Protein AF-A0A914SZ78-F1 (afdb_monomer_lite)

Foldseek 3Di:
DDDDDDPVRVVVVVVVVVCVVVVVCVVVVVVVVVVVCCVPVPDDDPVCVVVVVVVVVVVVVCVVVVVVVVDDPVVVVVVVVVVVVVVVVVVVVVCVVQVHDDDHPDPPPDDDPVNVVVVVVVVVVVVVVVVD

pLDDT: mean 88.64, std 7.89, range [43.19, 96.56]

Secondary structure (DSSP, 8-state):
------HHHHHHHHHHHHHHHHHHHHHHHHHHHHHHHHHHSSPPPGGGHHHHHHHHHHHHHHHHTTGGGG--HHHHHHHHHHHHHHHHHHHHHHHHHHT-SSS----TT---HHHHHHHHHHHHHHHHHHT-

Sequence (132 aa):
MATKLGFFEKIANLTGVLYRHQAKQFPRRLDILTKVAKRELAPPKTTDWPIIKKEFQAVVKAIESRQFNNLTVREAAVYVAVGMEIIFWFFVGEMIGRWHIPGYLVPATYVSKETKKQLEISKYKNKKKISK

Radius of gyration: 30.14 Å; chains: 1; bounding box: 53×66×95 Å

Structure (mmCIF, N/CA/C/O backbone):
data_AF-A0A914SZ78-F1
#
_entry.id   AF-A0A914SZ78-F1
#
loop_
_atom_site.group_PDB
_atom_site.id
_atom_site.type_symbol
_atom_site.label_atom_id
_atom_site.label_alt_id
_atom_site.label_comp_id
_atom_site.label_asym_id
_atom_site.label_entity_id
_atom_site.label_seq_id
_atom_site.pdbx_PDB_ins_code
_atom_site.Cartn_x
_atom_site.Cartn_y
_atom_site.Cartn_z
_atom_site.occupancy
_atom_site.B_iso_or_equiv
_atom_site.auth_seq_id
_atom_site.auth_comp_id
_atom_site.auth_asym_id
_atom_site.auth_atom_id
_atom_site.pdbx_PDB_model_num
ATOM 1 N N . MET A 1 1 ? 25.747 -22.458 -47.615 1.00 43.19 1 MET A N 1
ATOM 2 C CA . MET A 1 1 ? 24.539 -23.232 -47.253 1.00 43.19 1 MET A CA 1
ATOM 3 C C . MET A 1 1 ? 24.333 -23.099 -45.751 1.00 43.19 1 MET A C 1
ATOM 5 O O . MET A 1 1 ? 25.250 -23.432 -45.016 1.00 43.19 1 MET A O 1
ATOM 9 N N . ALA A 1 2 ? 23.210 -22.539 -45.294 1.00 64.06 2 ALA A N 1
ATOM 10 C CA . ALA A 1 2 ? 22.928 -22.430 -43.860 1.00 64.06 2 ALA A CA 1
ATOM 11 C C . ALA A 1 2 ? 22.586 -23.821 -43.305 1.00 64.06 2 ALA A C 1
ATOM 13 O O . ALA A 1 2 ? 21.703 -24.495 -43.836 1.00 64.06 2 ALA A O 1
ATOM 14 N N . THR A 1 3 ? 23.307 -24.271 -42.279 1.00 74.94 3 THR A N 1
ATOM 15 C CA . THR A 1 3 ? 23.037 -25.549 -41.614 1.00 74.94 3 THR A CA 1
ATOM 16 C C . THR A 1 3 ? 21.660 -25.510 -40.948 1.00 74.94 3 THR A C 1
ATOM 18 O O . THR A 1 3 ? 21.224 -24.486 -40.416 1.00 74.94 3 THR A O 1
ATOM 21 N N . LYS A 1 4 ? 20.924 -26.625 -41.011 1.00 80.38 4 LYS A N 1
ATOM 22 C CA . LYS A 1 4 ? 19.585 -26.730 -40.425 1.00 80.38 4 LYS A CA 1
ATOM 23 C C . LYS A 1 4 ? 19.724 -26.735 -38.898 1.00 80.38 4 LYS A C 1
ATOM 25 O O . LYS A 1 4 ? 20.077 -27.758 -38.327 1.00 80.38 4 LYS A O 1
ATOM 30 N N . LEU A 1 5 ? 19.453 -25.593 -38.264 1.00 81.06 5 LEU A N 1
ATOM 31 C CA . LEU A 1 5 ? 19.516 -25.441 -36.806 1.00 81.06 5 LEU A CA 1
ATOM 32 C C . LEU A 1 5 ? 18.666 -26.507 -36.102 1.00 81.06 5 LEU A C 1
ATOM 34 O O . LEU A 1 5 ? 17.498 -26.727 -36.468 1.00 81.06 5 LEU A O 1
ATOM 38 N N . GLY A 1 6 ? 19.249 -27.130 -35.079 1.00 90.69 6 GLY A N 1
ATOM 39 C CA . GLY A 1 6 ? 18.572 -28.096 -34.219 1.00 90.69 6 GLY A CA 1
ATOM 40 C C . GLY A 1 6 ? 17.421 -27.458 -33.432 1.00 90.69 6 GLY A C 1
ATOM 41 O O . GLY A 1 6 ? 17.311 -26.238 -33.312 1.00 90.69 6 GLY A O 1
ATOM 42 N N . PHE A 1 7 ? 16.534 -28.281 -32.870 1.00 89.06 7 PHE A N 1
ATOM 43 C CA . PHE A 1 7 ? 15.384 -27.794 -32.095 1.00 89.06 7 PHE A CA 1
ATOM 44 C C . PHE A 1 7 ? 15.803 -26.945 -30.879 1.00 89.06 7 PHE A C 1
ATOM 46 O O . PHE A 1 7 ? 15.274 -25.853 -30.675 1.00 89.06 7 PHE A O 1
ATOM 53 N N . PHE A 1 8 ? 16.806 -27.395 -30.121 1.00 91.50 8 PHE A N 1
ATOM 54 C CA . PHE A 1 8 ? 17.318 -26.667 -28.955 1.00 91.50 8 PHE A CA 1
ATOM 55 C C . PHE A 1 8 ? 18.011 -25.349 -29.321 1.00 91.50 8 PHE A C 1
ATOM 57 O O . PHE A 1 8 ? 17.848 -24.358 -28.614 1.00 91.50 8 PHE A O 1
ATOM 64 N N . GLU A 1 9 ? 18.709 -25.290 -30.457 1.00 87.94 9 GLU A N 1
ATOM 65 C CA . GLU A 1 9 ? 19.334 -24.055 -30.948 1.00 87.94 9 GLU A CA 1
ATOM 66 C C . GLU A 1 9 ? 18.285 -23.012 -31.348 1.00 87.94 9 GLU A C 1
ATOM 68 O O . GLU A 1 9 ? 18.456 -21.818 -31.100 1.00 87.94 9 GLU A O 1
ATOM 73 N N . LYS A 1 10 ? 17.152 -23.453 -31.911 1.00 89.56 10 LYS A N 1
ATOM 74 C CA . LYS A 1 10 ? 16.012 -22.568 -32.189 1.00 89.56 10 LYS A CA 1
ATOM 75 C C . LYS A 1 10 ? 15.407 -22.006 -30.907 1.00 89.56 10 LYS A C 1
ATOM 77 O O . LYS A 1 10 ? 15.118 -20.813 -30.866 1.00 89.56 10 LYS A O 1
ATOM 82 N N . ILE A 1 11 ? 15.252 -22.833 -29.869 1.00 92.50 11 ILE A N 1
ATOM 83 C CA . ILE A 1 11 ? 14.773 -22.372 -28.557 1.00 92.50 11 ILE A CA 1
ATOM 84 C C . ILE A 1 11 ? 15.754 -21.363 -27.962 1.00 92.50 11 ILE A C 1
ATOM 86 O O . ILE A 1 11 ? 15.323 -20.284 -27.577 1.00 92.50 11 ILE A O 1
ATOM 90 N N . ALA A 1 12 ? 17.055 -21.660 -27.937 1.00 91.62 12 ALA A N 1
ATOM 91 C CA . ALA A 1 12 ? 18.069 -20.759 -27.388 1.00 91.62 12 ALA A CA 1
ATOM 92 C C . ALA A 1 12 ? 18.129 -19.412 -28.133 1.00 91.62 12 ALA A C 1
ATOM 94 O O . ALA A 1 12 ? 18.243 -18.350 -27.520 1.00 91.62 12 ALA A O 1
ATOM 95 N N . ASN A 1 13 ? 17.989 -19.434 -29.461 1.00 91.19 13 ASN A N 1
ATOM 96 C CA . ASN A 1 13 ? 17.918 -18.210 -30.253 1.00 91.19 13 ASN A CA 1
ATOM 97 C C . ASN A 1 13 ? 16.631 -17.422 -29.973 1.00 91.19 13 ASN A C 1
ATOM 99 O O . ASN A 1 13 ? 16.686 -16.201 -29.823 1.00 91.19 13 ASN A O 1
ATOM 103 N N . LEU A 1 14 ? 15.486 -18.101 -29.841 1.00 90.75 14 LEU A N 1
ATOM 104 C CA . LEU A 1 14 ? 14.211 -17.465 -29.507 1.00 90.75 14 LEU A CA 1
ATOM 105 C C . LEU A 1 14 ? 14.236 -16.849 -28.102 1.00 90.75 14 LEU A C 1
ATOM 107 O O . LEU A 1 14 ? 13.862 -15.687 -27.943 1.00 90.75 14 LEU A O 1
ATOM 111 N N . THR A 1 15 ? 14.715 -17.580 -27.092 1.00 91.75 15 THR A N 1
ATOM 112 C CA . THR A 1 15 ? 14.847 -17.065 -25.721 1.00 91.75 15 THR A CA 1
ATOM 113 C C . THR A 1 15 ? 15.834 -15.904 -25.664 1.00 91.75 15 THR A C 1
ATOM 115 O O . THR A 1 15 ? 15.551 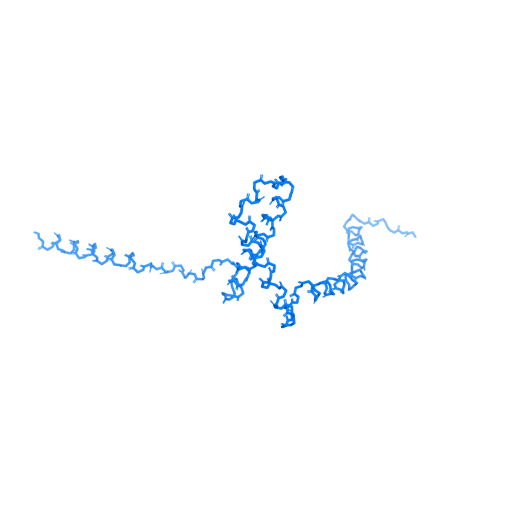-14.906 -25.005 1.00 91.75 15 THR A O 1
ATOM 118 N N . GLY A 1 16 ? 16.933 -15.960 -26.422 1.00 92.12 16 GLY A N 1
ATOM 119 C CA . GLY A 1 16 ? 17.880 -14.852 -26.558 1.00 92.12 16 GLY A CA 1
ATOM 120 C C . GLY A 1 16 ? 17.258 -13.595 -27.179 1.00 92.12 16 GLY A C 1
ATOM 121 O O . GLY A 1 16 ? 17.500 -12.484 -26.703 1.00 92.12 16 GLY A O 1
ATOM 122 N N . VAL A 1 17 ? 16.422 -13.741 -28.212 1.00 91.44 17 VAL A N 1
ATOM 123 C CA . VAL A 1 17 ? 15.686 -12.618 -28.825 1.00 91.44 17 VAL A CA 1
ATOM 124 C C . VAL A 1 17 ? 14.654 -12.040 -27.855 1.00 91.44 17 VAL A C 1
ATOM 126 O O . VAL A 1 17 ? 14.599 -10.820 -27.678 1.00 91.44 17 VAL A O 1
ATOM 129 N N . LEU A 1 18 ? 13.883 -12.896 -27.180 1.00 91.50 18 LEU A N 1
ATOM 130 C CA . LEU A 1 18 ? 12.899 -12.480 -26.178 1.00 91.50 18 LEU A CA 1
ATOM 131 C C . LEU A 1 18 ? 13.560 -11.755 -25.004 1.00 91.50 18 LEU A C 1
ATOM 133 O O . LEU A 1 18 ? 13.083 -10.693 -24.605 1.00 91.50 18 LEU A O 1
ATOM 137 N N . TYR A 1 19 ? 14.685 -12.271 -24.506 1.00 93.38 19 TYR A N 1
ATOM 138 C CA . TYR A 1 19 ? 15.452 -11.645 -23.433 1.00 93.38 19 TYR A CA 1
ATOM 139 C C . TYR A 1 19 ? 15.937 -10.253 -23.833 1.00 93.38 19 TYR A C 1
ATOM 141 O O . TYR A 1 19 ? 15.701 -9.299 -23.101 1.00 93.38 19 TYR A O 1
ATOM 149 N N . ARG A 1 20 ? 16.542 -10.091 -25.018 1.00 92.25 20 ARG A N 1
ATOM 150 C CA . ARG A 1 20 ? 17.000 -8.773 -25.503 1.00 92.25 20 ARG A CA 1
ATOM 151 C C . ARG A 1 20 ? 15.839 -7.791 -25.675 1.00 92.25 20 ARG A C 1
ATOM 153 O O . ARG A 1 20 ? 15.963 -6.621 -25.312 1.00 92.25 20 ARG A O 1
ATOM 160 N N . HIS A 1 21 ? 14.703 -8.262 -26.195 1.00 91.06 21 HIS A N 1
ATOM 161 C CA . HIS A 1 21 ? 13.501 -7.442 -26.336 1.00 91.06 21 HIS A CA 1
ATOM 162 C C . HIS A 1 21 ? 12.961 -6.994 -24.972 1.00 91.06 21 HIS A C 1
ATOM 164 O O . HIS A 1 21 ? 12.681 -5.811 -24.769 1.00 91.06 21 HIS A O 1
ATOM 170 N N . GLN A 1 22 ? 12.853 -7.918 -24.017 1.00 90.44 22 GLN A N 1
ATOM 171 C CA . GLN A 1 22 ? 12.406 -7.602 -22.665 1.00 90.44 22 GLN A CA 1
ATOM 172 C C . GLN A 1 22 ? 13.404 -6.693 -21.938 1.00 90.44 22 GLN A C 1
ATOM 174 O O . GLN A 1 22 ? 12.982 -5.679 -21.390 1.00 90.44 22 GLN A O 1
ATOM 179 N N . ALA A 1 23 ? 14.709 -6.972 -22.010 1.00 91.38 23 ALA A N 1
ATOM 180 C CA . ALA A 1 23 ? 15.780 -6.157 -21.431 1.00 91.38 23 ALA A CA 1
ATOM 181 C C . ALA A 1 23 ? 15.715 -4.696 -21.897 1.00 91.38 23 ALA A C 1
ATOM 183 O O . ALA A 1 23 ? 15.897 -3.786 -21.094 1.00 91.38 23 ALA A O 1
ATOM 184 N N . LYS A 1 24 ? 15.359 -4.454 -23.166 1.00 91.56 24 LYS A N 1
ATOM 185 C CA . LYS A 1 24 ? 15.149 -3.097 -23.696 1.00 91.56 24 LYS A CA 1
ATOM 186 C C . LYS A 1 24 ? 13.891 -2.414 -23.138 1.00 91.56 24 LYS A C 1
ATOM 188 O O . LYS A 1 24 ? 13.870 -1.196 -22.992 1.00 91.56 24 LYS A O 1
ATOM 193 N N . GLN A 1 25 ? 12.835 -3.170 -22.835 1.00 91.12 25 GLN A N 1
ATOM 194 C CA . GLN A 1 25 ? 11.555 -2.634 -22.342 1.00 91.12 25 GLN A CA 1
ATOM 195 C C . GLN A 1 25 ? 11.503 -2.468 -20.815 1.00 91.12 25 GLN A C 1
ATOM 197 O O . GLN A 1 25 ? 10.795 -1.585 -20.324 1.00 91.12 25 GLN A O 1
ATOM 202 N N . PHE A 1 26 ? 12.237 -3.290 -20.062 1.00 90.00 26 PHE A N 1
ATOM 203 C CA . PHE A 1 26 ? 12.296 -3.245 -18.601 1.00 90.00 26 PHE A CA 1
ATOM 204 C C . PHE A 1 26 ? 12.635 -1.866 -18.013 1.00 90.00 26 PHE A C 1
ATOM 206 O O . PHE A 1 26 ? 11.871 -1.435 -17.148 1.00 90.00 26 PHE A O 1
ATOM 213 N N . PRO A 1 27 ? 13.669 -1.122 -18.463 1.00 93.06 27 PRO A N 1
ATOM 214 C CA . PRO A 1 27 ? 14.011 0.163 -17.847 1.00 93.06 27 PRO A CA 1
ATOM 215 C C . PRO A 1 27 ? 12.863 1.174 -17.935 1.00 93.06 27 PRO A C 1
ATOM 217 O O . PRO A 1 27 ? 12.546 1.838 -16.953 1.00 93.06 27 PRO A O 1
ATOM 220 N N . ARG A 1 28 ? 12.154 1.221 -19.072 1.00 93.31 28 ARG A N 1
ATOM 221 C CA . ARG A 1 28 ? 10.977 2.086 -19.243 1.00 93.31 28 ARG A CA 1
ATOM 222 C C . ARG A 1 28 ? 9.840 1.703 -18.293 1.00 93.31 28 ARG A C 1
ATOM 224 O O . ARG A 1 28 ? 9.179 2.573 -17.739 1.00 93.31 28 ARG A O 1
ATOM 231 N N . ARG A 1 29 ? 9.585 0.403 -18.119 1.00 92.62 29 ARG A N 1
ATOM 232 C CA . ARG A 1 29 ? 8.518 -0.091 -17.232 1.00 92.62 29 ARG A CA 1
ATOM 233 C C . ARG A 1 29 ? 8.835 0.180 -15.764 1.00 92.62 29 ARG A C 1
ATOM 235 O O . ARG A 1 29 ? 7.940 0.587 -15.034 1.00 92.62 29 ARG A O 1
ATOM 242 N N . LEU A 1 30 ? 10.092 0.002 -15.361 1.00 93.94 30 LEU A N 1
ATOM 243 C CA . LEU A 1 30 ? 10.556 0.329 -14.013 1.00 93.94 30 LEU A CA 1
ATOM 244 C C . LEU A 1 30 ? 10.474 1.833 -13.742 1.00 93.94 30 LEU A C 1
ATOM 246 O O . LEU A 1 30 ? 10.043 2.22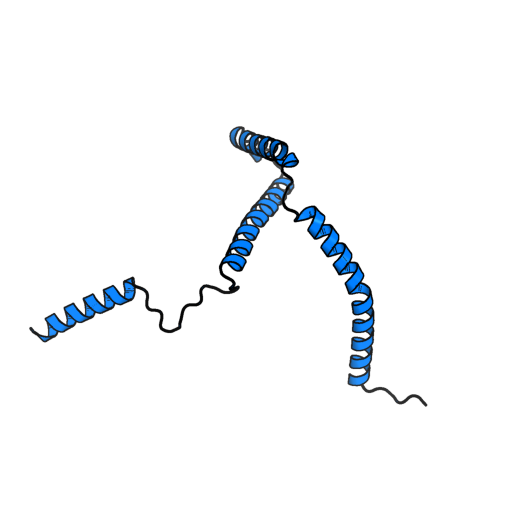7 -12.667 1.00 93.94 30 LEU A O 1
ATOM 250 N N . ASP A 1 31 ? 10.804 2.682 -14.715 1.00 95.56 31 ASP A N 1
ATOM 251 C CA . ASP A 1 31 ? 10.647 4.133 -14.569 1.00 95.56 31 ASP A CA 1
ATOM 252 C C . ASP A 1 31 ? 9.171 4.531 -14.376 1.00 95.56 31 ASP A C 1
ATOM 254 O O . ASP A 1 31 ? 8.835 5.277 -13.461 1.00 95.56 31 ASP A O 1
ATOM 258 N N . ILE A 1 32 ? 8.255 3.957 -15.162 1.00 94.88 32 ILE A N 1
ATOM 259 C CA . ILE A 1 32 ? 6.812 4.190 -14.981 1.00 94.88 32 ILE A CA 1
ATOM 260 C C . ILE A 1 32 ? 6.344 3.689 -13.609 1.00 94.88 32 ILE A C 1
ATOM 262 O O . ILE A 1 32 ? 5.668 4.423 -12.892 1.00 94.88 32 ILE A O 1
ATOM 266 N N . LEU A 1 33 ? 6.732 2.471 -13.223 1.00 93.31 33 LEU A N 1
ATOM 267 C CA . LEU A 1 33 ? 6.364 1.885 -11.934 1.00 93.31 33 LEU A CA 1
ATOM 268 C C . LEU A 1 33 ? 6.890 2.730 -10.775 1.00 93.31 33 LEU A C 1
ATOM 270 O O . LEU A 1 33 ? 6.142 3.021 -9.852 1.00 93.31 33 LEU A O 1
ATOM 274 N N . THR A 1 34 ? 8.146 3.174 -10.833 1.00 93.38 34 THR A N 1
ATOM 275 C CA . THR A 1 34 ? 8.736 4.009 -9.778 1.00 93.38 34 THR A CA 1
ATOM 276 C C . THR A 1 34 ? 8.087 5.387 -9.712 1.00 93.38 34 THR A C 1
ATOM 278 O O . THR A 1 34 ? 7.889 5.895 -8.612 1.00 93.38 34 THR A O 1
ATOM 281 N N . LYS A 1 35 ? 7.701 5.987 -10.844 1.00 94.06 35 LYS A N 1
ATOM 282 C CA . LYS A 1 35 ? 6.948 7.253 -10.874 1.00 94.06 35 LYS A CA 1
ATOM 283 C C . LYS A 1 35 ? 5.561 7.115 -10.253 1.00 94.06 35 LYS A C 1
ATOM 285 O O . LYS A 1 35 ? 5.192 7.953 -9.436 1.00 94.06 35 LYS A O 1
ATOM 290 N N . VAL A 1 36 ? 4.818 6.064 -10.607 1.00 94.00 36 VAL A N 1
ATOM 291 C CA . VAL A 1 36 ? 3.491 5.789 -10.030 1.00 94.00 36 VAL A CA 1
ATOM 292 C C . VAL A 1 36 ? 3.619 5.474 -8.541 1.00 94.00 36 VAL A C 1
ATOM 294 O O . VAL A 1 36 ? 2.944 6.099 -7.735 1.00 94.00 36 VAL A O 1
ATOM 297 N N . ALA A 1 37 ? 4.557 4.608 -8.154 1.00 92.00 37 ALA A N 1
ATOM 298 C CA . ALA A 1 37 ? 4.818 4.286 -6.753 1.00 92.00 37 ALA A CA 1
ATOM 299 C C . ALA A 1 37 ? 5.164 5.537 -5.932 1.00 92.00 37 ALA A C 1
ATOM 301 O O . ALA A 1 37 ? 4.614 5.738 -4.858 1.00 92.00 37 ALA A O 1
ATOM 302 N N . LYS A 1 38 ? 6.017 6.429 -6.451 1.00 91.25 38 LYS A N 1
ATOM 303 C CA . LYS A 1 38 ? 6.351 7.696 -5.780 1.00 91.25 38 LYS A CA 1
ATOM 304 C C . LYS A 1 38 ? 5.168 8.649 -5.644 1.00 91.25 38 LYS A C 1
ATOM 306 O O . LYS A 1 38 ? 5.213 9.514 -4.781 1.00 91.25 38 LYS A O 1
ATOM 311 N N . ARG A 1 39 ? 4.163 8.556 -6.513 1.00 89.62 39 ARG A N 1
ATOM 312 C CA . ARG A 1 39 ? 2.986 9.426 -6.459 1.00 89.62 39 ARG A CA 1
ATOM 313 C C . ARG A 1 39 ? 1.918 8.871 -5.523 1.00 89.62 39 ARG A C 1
ATOM 315 O O . ARG A 1 39 ? 1.406 9.623 -4.707 1.00 89.62 39 ARG A O 1
ATOM 322 N N . GLU A 1 40 ? 1.614 7.584 -5.647 1.00 91.25 40 GLU A N 1
ATOM 323 C CA . GLU A 1 40 ? 0.480 6.949 -4.966 1.00 91.25 40 GLU A CA 1
ATOM 324 C C . GLU A 1 40 ? 0.856 6.367 -3.594 1.00 91.25 40 GLU A C 1
ATOM 326 O O . GLU A 1 40 ? 0.050 6.392 -2.674 1.00 91.25 40 GLU A O 1
ATOM 331 N N . LEU A 1 41 ? 2.087 5.862 -3.430 1.00 88.75 41 LEU A N 1
ATOM 332 C CA . LEU A 1 41 ? 2.561 5.250 -2.176 1.00 88.75 41 LEU A CA 1
ATOM 333 C C . LEU A 1 41 ? 3.378 6.218 -1.312 1.00 88.75 41 LEU A C 1
ATOM 335 O O . LEU A 1 41 ? 3.937 5.814 -0.291 1.00 88.75 41 LEU A O 1
ATOM 339 N N . ALA A 1 42 ? 3.514 7.480 -1.729 1.00 88.06 42 ALA A N 1
ATOM 340 C CA . ALA A 1 42 ? 4.201 8.466 -0.912 1.00 88.06 42 ALA A CA 1
ATOM 341 C C . ALA A 1 42 ? 3.418 8.719 0.382 1.00 88.06 42 ALA A C 1
ATOM 343 O O . ALA A 1 42 ? 2.189 8.814 0.350 1.00 88.06 42 ALA A O 1
ATOM 344 N N . PRO A 1 43 ? 4.115 8.876 1.522 1.00 87.12 43 PRO A N 1
ATOM 345 C CA . PRO A 1 43 ? 3.450 9.288 2.742 1.00 87.12 43 PRO A CA 1
ATOM 346 C C . PRO A 1 43 ? 2.779 10.656 2.522 1.00 87.12 43 PRO A C 1
ATOM 348 O O . PRO A 1 43 ? 3.359 11.524 1.856 1.00 87.12 43 PRO A O 1
ATOM 351 N N . PRO A 1 44 ? 1.567 10.858 3.066 1.00 89.19 44 PRO A N 1
ATOM 352 C CA . PRO A 1 44 ? 0.820 12.096 2.886 1.00 89.19 44 PRO A CA 1
ATOM 353 C C . PRO A 1 44 ? 1.591 13.290 3.454 1.00 89.19 44 PRO A C 1
ATOM 355 O O . PRO A 1 44 ? 2.342 13.165 4.429 1.00 89.19 44 PRO A O 1
ATOM 358 N N . LYS A 1 45 ? 1.387 14.473 2.868 1.00 91.25 45 LYS A N 1
ATOM 359 C CA . LYS A 1 45 ? 1.989 15.701 3.393 1.00 91.25 45 LYS A CA 1
ATOM 360 C C . LYS A 1 45 ? 1.186 16.197 4.591 1.00 91.25 45 LYS A C 1
ATOM 362 O O . LYS A 1 45 ? -0.017 15.975 4.706 1.00 91.25 45 LYS A O 1
ATOM 367 N N . THR A 1 46 ? 1.838 16.952 5.470 1.00 90.38 46 THR A N 1
ATOM 368 C CA . THR A 1 46 ? 1.181 17.577 6.633 1.00 90.38 46 THR A CA 1
ATOM 369 C C . THR A 1 46 ? 0.042 18.522 6.235 1.00 90.38 46 THR A C 1
ATOM 371 O O . THR A 1 46 ? -0.913 18.683 6.992 1.00 90.38 46 THR A O 1
ATOM 374 N N . THR A 1 47 ? 0.102 19.098 5.033 1.00 92.25 47 THR A N 1
ATOM 375 C CA . THR A 1 47 ? -0.949 19.940 4.441 1.00 92.25 47 THR A CA 1
ATOM 376 C C . THR A 1 47 ? -2.238 19.188 4.130 1.00 92.25 47 THR A C 1
ATOM 378 O O . THR A 1 47 ? -3.303 19.799 4.116 1.00 92.25 47 THR A O 1
ATOM 381 N N . ASP A 1 48 ? -2.160 17.874 3.917 1.00 91.75 48 ASP A N 1
ATOM 382 C CA . ASP A 1 48 ? -3.297 17.045 3.499 1.00 91.75 48 ASP A CA 1
ATOM 383 C C . ASP A 1 48 ? -4.082 16.520 4.716 1.00 91.75 48 ASP A C 1
ATOM 385 O O . ASP A 1 48 ? -5.228 16.081 4.620 1.00 91.75 48 ASP A O 1
ATOM 389 N N . TRP A 1 49 ? -3.492 16.636 5.908 1.00 93.31 49 TRP A N 1
ATOM 390 C CA . TRP A 1 49 ? -4.059 16.187 7.175 1.00 93.31 49 TRP A CA 1
ATOM 391 C C . TRP A 1 49 ? -5.431 16.768 7.553 1.00 93.31 49 TRP A C 1
ATOM 393 O O . T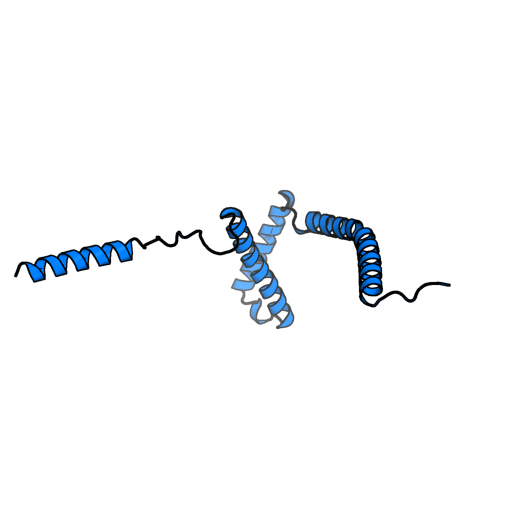RP A 1 49 ? -6.286 15.999 8.005 1.00 93.31 49 TRP A O 1
ATOM 403 N N . PRO A 1 50 ? -5.717 18.074 7.377 1.00 95.12 50 PRO A N 1
ATOM 404 C CA . PRO A 1 50 ? -7.063 18.597 7.612 1.00 95.12 50 PRO A CA 1
ATOM 405 C C . PRO A 1 50 ? -8.112 17.997 6.665 1.00 95.12 50 PRO A C 1
ATOM 407 O O . PRO A 1 50 ? -9.243 17.761 7.091 1.00 95.12 50 PRO A O 1
ATOM 410 N N . ILE A 1 51 ? -7.746 17.718 5.409 1.00 94.69 51 ILE A N 1
ATOM 411 C CA . ILE A 1 51 ? -8.654 17.138 4.410 1.00 94.69 51 ILE A CA 1
ATOM 412 C C . ILE A 1 51 ? -8.995 15.701 4.808 1.00 94.69 51 ILE A C 1
ATOM 414 O O . ILE A 1 51 ? -10.171 15.368 4.935 1.00 94.69 51 ILE A O 1
ATOM 418 N N . ILE A 1 52 ? -7.979 14.899 5.139 1.00 93.75 52 ILE A N 1
ATOM 419 C CA . ILE A 1 52 ? -8.147 13.502 5.566 1.00 93.75 52 ILE A CA 1
ATOM 420 C C . ILE A 1 52 ? -9.051 13.403 6.803 1.00 93.75 52 ILE A C 1
ATOM 422 O O . ILE A 1 52 ? -9.962 12.579 6.854 1.00 93.75 52 ILE A O 1
ATOM 426 N N . LYS A 1 53 ? -8.859 14.282 7.798 1.00 95.44 53 LYS A N 1
ATOM 427 C CA . LYS A 1 53 ? -9.721 14.316 8.994 1.00 95.44 53 LYS A CA 1
ATOM 428 C C . LYS A 1 53 ? -11.173 14.644 8.654 1.00 95.44 53 LYS A C 1
ATOM 430 O O . LYS A 1 53 ? -12.082 14.043 9.225 1.00 95.44 53 LYS A O 1
ATOM 435 N N . LYS A 1 54 ? -11.396 15.590 7.739 1.00 96.44 54 LYS A N 1
ATOM 436 C CA . LYS A 1 54 ? -12.739 15.972 7.288 1.00 96.44 54 LYS A CA 1
ATOM 437 C C . LYS A 1 54 ? -13.432 14.814 6.567 1.00 96.44 54 LYS A C 1
ATOM 439 O O . LYS A 1 54 ? -14.600 14.546 6.840 1.00 96.44 54 LYS A O 1
ATOM 444 N N . GLU A 1 55 ? -12.723 14.121 5.682 1.00 94.19 55 GLU A N 1
ATOM 445 C CA . GLU A 1 55 ? -13.252 12.960 4.956 1.00 94.19 55 GLU A CA 1
ATOM 446 C C . GLU A 1 55 ? -13.570 11.802 5.900 1.00 94.19 55 GLU A C 1
ATOM 448 O O . GLU A 1 55 ? -14.655 11.229 5.829 1.00 94.19 55 GLU A O 1
ATOM 453 N N . PHE A 1 56 ? -12.688 11.525 6.861 1.00 94.81 56 PHE A N 1
ATOM 454 C CA . PHE A 1 56 ? -12.941 10.516 7.885 1.00 94.81 56 PHE A CA 1
ATOM 455 C C . PHE A 1 56 ? -14.207 10.825 8.698 1.00 94.81 56 PHE A C 1
ATOM 457 O O . PHE A 1 56 ? -15.053 9.953 8.891 1.00 94.81 56 PHE A O 1
ATOM 464 N N . GLN A 1 57 ? -14.397 12.081 9.116 1.00 96.31 57 GLN A N 1
ATOM 465 C CA . GLN A 1 57 ? -15.624 12.501 9.801 1.00 96.31 57 GLN A CA 1
ATOM 466 C C . GLN A 1 57 ? -16.875 12.342 8.927 1.00 96.31 57 GLN A C 1
ATOM 468 O O . GLN A 1 57 ? -17.939 12.004 9.446 1.00 96.31 57 GLN A O 1
ATOM 473 N N . ALA A 1 58 ? -16.774 12.574 7.616 1.00 93.69 58 ALA A N 1
ATOM 474 C CA . ALA A 1 58 ? -17.886 12.357 6.696 1.00 93.69 58 ALA A CA 1
ATOM 475 C C . ALA A 1 58 ? -18.263 10.869 6.602 1.00 93.69 58 ALA A C 1
ATOM 477 O O . ALA A 1 58 ? -19.449 10.545 6.636 1.00 93.69 58 ALA A O 1
ATOM 478 N N . VAL A 1 59 ? -17.272 9.970 6.570 1.00 92.25 59 VAL A N 1
ATOM 479 C CA . VAL A 1 59 ? -17.501 8.515 6.600 1.00 92.25 59 VAL A CA 1
ATOM 480 C C . VAL A 1 59 ? -18.187 8.093 7.899 1.00 92.25 59 VAL A C 1
ATOM 482 O O . VAL A 1 59 ? -19.178 7.369 7.851 1.00 92.25 59 VAL A O 1
ATOM 485 N N . VAL A 1 60 ? -17.728 8.590 9.054 1.00 94.50 60 VAL A N 1
ATOM 486 C CA . VAL A 1 60 ? -18.360 8.294 10.355 1.00 94.50 60 VAL A CA 1
ATOM 487 C C . VAL A 1 60 ? -19.828 8.724 10.360 1.00 94.50 60 VAL A C 1
ATOM 489 O O . VAL A 1 60 ? -20.701 7.924 10.690 1.00 94.50 60 VAL A O 1
ATOM 492 N N . LYS A 1 61 ? -20.123 9.943 9.895 1.00 94.50 61 LYS A N 1
ATOM 493 C CA . LYS A 1 61 ? -21.505 10.434 9.784 1.00 94.50 61 LYS A CA 1
ATOM 494 C C . LYS A 1 61 ? -22.358 9.593 8.835 1.00 94.50 61 LYS A C 1
ATOM 496 O O . LYS A 1 61 ? -23.527 9.368 9.128 1.00 94.50 61 LYS A O 1
ATOM 501 N N . ALA A 1 62 ? -21.796 9.120 7.721 1.00 90.50 62 ALA A N 1
ATOM 502 C CA . ALA A 1 62 ? -22.499 8.249 6.774 1.00 90.50 62 ALA A CA 1
ATOM 503 C C . ALA A 1 62 ? -22.836 6.871 7.378 1.00 90.50 62 ALA A C 1
ATOM 505 O O . ALA A 1 62 ? -23.857 6.266 7.036 1.00 90.50 62 ALA A O 1
ATOM 506 N N . ILE A 1 63 ? -21.996 6.379 8.293 1.00 92.62 63 ILE A N 1
ATOM 507 C CA . ILE A 1 63 ? -22.254 5.152 9.054 1.00 92.62 63 ILE A CA 1
ATOM 508 C C . ILE A 1 63 ? -23.359 5.395 10.090 1.00 92.62 63 ILE A C 1
ATOM 510 O O . ILE A 1 63 ? -24.315 4.620 10.149 1.00 92.62 63 ILE A O 1
ATOM 514 N N . GLU A 1 64 ? -23.274 6.485 10.859 1.00 94.06 64 GLU A N 1
ATOM 515 C CA . GLU A 1 64 ? -24.280 6.870 11.863 1.00 94.06 64 GLU A CA 1
ATOM 516 C C . GLU A 1 64 ? -25.668 7.080 11.243 1.00 94.06 64 GLU A C 1
ATOM 518 O O . GLU A 1 64 ? -26.671 6.603 11.775 1.00 94.06 64 GLU A O 1
ATOM 523 N N . SER A 1 65 ? -25.727 7.733 10.079 1.00 93.44 65 SER A N 1
ATOM 524 C CA . SER A 1 65 ? -26.968 7.989 9.340 1.00 93.44 65 SER A CA 1
ATOM 525 C C . SER A 1 65 ? -27.517 6.766 8.596 1.00 93.44 65 SER A C 1
ATOM 527 O O . SER A 1 65 ? -28.571 6.857 7.965 1.00 93.44 65 SER A O 1
ATOM 529 N N . ARG A 1 66 ? -26.829 5.614 8.660 1.00 90.44 66 ARG A N 1
ATOM 530 C CA . ARG A 1 66 ? -27.157 4.373 7.931 1.00 90.44 66 ARG A CA 1
ATOM 531 C C . ARG A 1 66 ? -27.261 4.543 6.414 1.00 90.44 66 ARG A C 1
ATOM 533 O O . ARG A 1 66 ? -27.975 3.799 5.739 1.00 90.44 66 ARG A O 1
ATOM 540 N N . GLN A 1 67 ? -26.506 5.484 5.859 1.00 87.62 67 GLN A N 1
ATOM 541 C CA . GLN A 1 67 ? -26.503 5.765 4.424 1.00 87.62 67 GLN A CA 1
ATOM 542 C C . GLN A 1 67 ? -25.942 4.598 3.593 1.00 87.62 67 GLN A C 1
ATOM 544 O O . GLN A 1 67 ? -26.248 4.485 2.407 1.00 87.62 67 GLN A O 1
ATOM 549 N N . PHE A 1 68 ? -25.193 3.684 4.220 1.00 83.62 68 PHE A N 1
ATOM 550 C CA . PHE A 1 68 ? -24.668 2.474 3.582 1.00 83.62 68 PHE A CA 1
ATOM 551 C C . PHE A 1 68 ? -25.754 1.5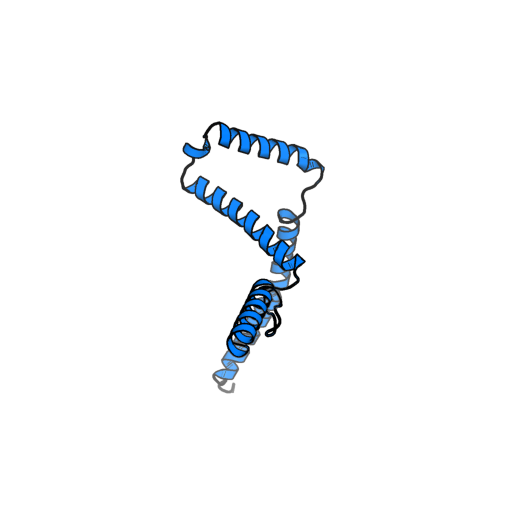32 3.034 1.00 83.62 68 PHE A C 1
ATOM 553 O O . PHE A 1 68 ? -25.473 0.763 2.120 1.00 83.62 68 PHE A O 1
ATOM 560 N N . ASN A 1 69 ? -26.995 1.614 3.531 1.00 88.44 69 ASN A N 1
ATOM 561 C CA . ASN A 1 69 ? -28.114 0.815 3.016 1.00 88.44 69 ASN A CA 1
ATOM 562 C C . ASN A 1 69 ? -28.545 1.216 1.597 1.00 88.44 69 ASN A C 1
ATOM 564 O O . ASN A 1 69 ? -29.184 0.426 0.909 1.00 88.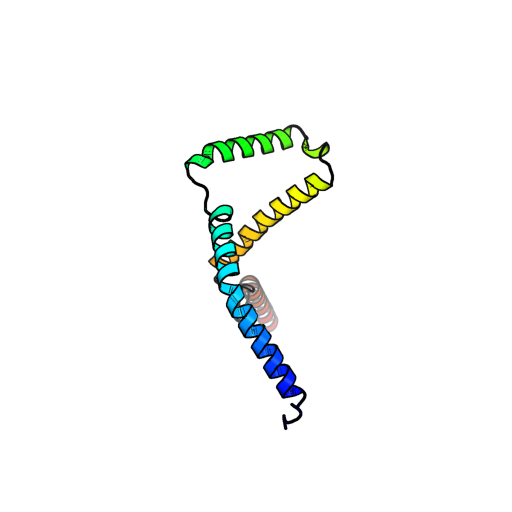44 69 ASN A O 1
ATOM 568 N N . ASN A 1 70 ? -28.199 2.429 1.160 1.00 92.44 70 ASN A N 1
ATOM 569 C CA . ASN A 1 70 ? -28.556 2.946 -0.162 1.00 92.44 70 ASN A CA 1
ATOM 570 C C . ASN A 1 70 ? -27.464 2.695 -1.217 1.00 92.44 70 ASN A C 1
ATOM 572 O O . ASN A 1 70 ? -27.615 3.130 -2.357 1.00 92.44 70 ASN A O 1
ATOM 576 N N . LEU A 1 71 ? -26.354 2.044 -0.850 1.00 91.19 71 LEU A N 1
ATOM 577 C CA . LEU A 1 71 ? -25.239 1.793 -1.762 1.00 91.19 71 LEU A CA 1
ATOM 578 C C . LEU A 1 71 ? -25.566 0.666 -2.739 1.00 91.19 71 LEU A C 1
ATOM 580 O O . LEU A 1 71 ? -26.144 -0.361 -2.376 1.00 91.19 71 LEU A O 1
ATOM 584 N N . THR A 1 72 ? -25.126 0.825 -3.984 1.00 95.75 72 THR A N 1
ATOM 585 C CA . THR A 1 72 ? -25.203 -0.263 -4.960 1.00 95.75 72 THR A CA 1
ATOM 586 C C . THR A 1 72 ? -24.160 -1.338 -4.645 1.00 95.75 72 THR A C 1
ATOM 588 O O . THR A 1 72 ? -23.096 -1.066 -4.084 1.00 95.75 72 THR A O 1
ATOM 591 N N . VAL A 1 73 ? -24.418 -2.583 -5.060 1.00 95.06 73 VAL A N 1
ATOM 592 C CA . VAL A 1 73 ? -23.493 -3.713 -4.826 1.00 95.06 73 VAL A CA 1
ATOM 593 C C . VAL A 1 73 ? -22.103 -3.443 -5.413 1.00 95.06 73 VAL A C 1
ATOM 595 O O . VAL A 1 73 ? -21.091 -3.821 -4.826 1.00 95.06 73 VAL A O 1
ATOM 598 N N . ARG A 1 74 ? -22.036 -2.746 -6.554 1.00 95.00 74 ARG A N 1
ATOM 599 C CA . ARG A 1 74 ? -20.771 -2.381 -7.200 1.00 95.00 74 ARG A CA 1
ATOM 600 C C . ARG A 1 74 ? -19.952 -1.418 -6.342 1.00 95.00 74 ARG A C 1
ATOM 602 O O . ARG A 1 74 ? -18.748 -1.608 -6.214 1.00 95.00 74 ARG A O 1
ATOM 609 N N . GLU A 1 75 ? -20.588 -0.404 -5.764 1.00 93.69 75 GLU A N 1
ATOM 610 C CA . GLU A 1 75 ? -19.917 0.569 -4.892 1.00 93.69 75 GLU A CA 1
ATOM 611 C C . GLU A 1 75 ? -19.462 -0.091 -3.592 1.00 93.69 75 GLU A C 1
ATOM 613 O O . GLU A 1 75 ? -18.305 0.051 -3.198 1.00 93.69 75 GLU A O 1
ATOM 618 N N . ALA A 1 76 ? -20.337 -0.891 -2.977 1.00 92.81 76 ALA A N 1
ATOM 619 C CA . ALA A 1 76 ? -20.007 -1.646 -1.776 1.00 92.81 76 ALA A CA 1
ATOM 620 C C . ALA A 1 76 ? -18.797 -2.572 -1.997 1.00 92.81 76 ALA A C 1
ATOM 622 O O . ALA A 1 76 ? -17.893 -2.610 -1.164 1.00 92.81 76 ALA A O 1
ATOM 623 N N . ALA A 1 77 ? -18.729 -3.261 -3.142 1.00 95.50 77 ALA A N 1
ATOM 624 C CA . ALA A 1 77 ? -17.597 -4.121 -3.483 1.00 95.50 77 ALA A CA 1
ATOM 625 C C . ALA A 1 77 ? -16.273 -3.344 -3.591 1.00 95.50 77 ALA A C 1
ATOM 627 O O . ALA A 1 77 ? -15.245 -3.824 -3.114 1.00 95.50 77 ALA A O 1
ATOM 628 N N . VAL A 1 78 ? -16.293 -2.137 -4.169 1.00 95.69 78 VAL A N 1
ATOM 629 C CA . VAL A 1 78 ? -15.102 -1.274 -4.251 1.00 95.69 78 VAL A CA 1
ATOM 630 C C . VAL A 1 78 ? -14.649 -0.843 -2.856 1.00 95.69 78 VAL A C 1
ATOM 632 O O . VAL A 1 78 ? -13.466 -0.965 -2.542 1.00 95.69 78 VAL A O 1
ATOM 635 N N . TYR A 1 79 ? -15.569 -0.408 -1.990 1.00 93.12 79 TYR A N 1
ATOM 636 C CA . TYR A 1 79 ? -15.215 -0.012 -0.622 1.00 93.12 79 TYR A CA 1
ATOM 637 C C . TYR A 1 79 ? -14.651 -1.171 0.200 1.00 93.12 79 TYR A C 1
ATOM 639 O O . TYR A 1 79 ? -13.672 -0.990 0.923 1.00 93.12 79 TYR A O 1
ATOM 647 N N . VAL A 1 80 ? -15.217 -2.372 0.057 1.00 93.88 80 VAL A N 1
ATOM 648 C CA . VAL A 1 80 ? -14.692 -3.576 0.715 1.00 93.88 80 VAL A CA 1
ATOM 649 C C . VAL A 1 80 ? -13.297 -3.922 0.195 1.00 93.88 80 VAL A C 1
ATOM 651 O O . VAL A 1 80 ? -12.424 -4.242 0.998 1.00 93.88 80 VAL A O 1
ATOM 654 N N . ALA A 1 81 ? -13.055 -3.823 -1.116 1.00 96.56 81 ALA A N 1
ATOM 655 C CA . ALA A 1 81 ? -11.738 -4.089 -1.693 1.00 96.56 81 ALA A CA 1
ATOM 656 C C . ALA A 1 81 ? -10.665 -3.132 -1.145 1.00 96.56 81 ALA A C 1
ATOM 658 O O . ALA A 1 81 ? -9.608 -3.590 -0.715 1.00 96.56 81 ALA A O 1
ATOM 659 N N . VAL A 1 82 ? -10.966 -1.830 -1.074 1.00 94.69 82 VAL A N 1
ATOM 660 C CA . VAL A 1 82 ? -10.063 -0.828 -0.477 1.00 94.69 82 VAL A CA 1
ATOM 661 C C . VAL A 1 82 ? -9.873 -1.080 1.025 1.00 94.69 82 VAL A C 1
ATOM 663 O O . VAL A 1 82 ? -8.756 -1.010 1.532 1.00 94.69 82 VAL A O 1
ATOM 666 N N . GLY A 1 83 ? -10.937 -1.438 1.751 1.00 94.25 83 GLY A N 1
ATOM 667 C CA . GLY A 1 83 ? -10.843 -1.798 3.170 1.00 94.25 83 GLY A CA 1
ATOM 668 C C . GLY A 1 83 ? -9.932 -3.005 3.415 1.00 94.25 83 GLY A C 1
ATOM 669 O O . GLY A 1 83 ? -9.108 -2.988 4.329 1.00 94.25 83 GLY A O 1
ATOM 670 N N . MET A 1 84 ? -10.027 -4.029 2.564 1.00 95.88 84 MET A N 1
ATOM 671 C CA . MET A 1 84 ? -9.133 -5.188 2.607 1.00 95.88 84 MET A CA 1
ATOM 672 C C . MET A 1 84 ? -7.684 -4.821 2.277 1.00 95.88 84 MET A C 1
ATOM 674 O O . MET A 1 84 ? -6.772 -5.323 2.929 1.00 95.88 84 MET A O 1
ATOM 678 N N . GLU A 1 85 ? -7.456 -3.925 1.316 1.00 95.00 85 GLU A N 1
ATOM 679 C CA . GLU A 1 85 ? -6.112 -3.447 0.974 1.00 95.00 85 GLU A CA 1
ATOM 680 C C . GLU A 1 85 ? -5.404 -2.812 2.182 1.00 95.00 85 GLU A C 1
ATOM 682 O O . GLU A 1 85 ? -4.248 -3.134 2.463 1.00 95.00 85 GLU A O 1
ATOM 687 N N . ILE A 1 86 ? -6.110 -1.978 2.952 1.00 93.31 86 ILE A N 1
ATOM 688 C CA . ILE A 1 86 ? -5.568 -1.352 4.171 1.00 93.31 86 ILE A CA 1
ATOM 689 C C . ILE A 1 86 ? -5.170 -2.418 5.206 1.00 93.31 86 ILE A C 1
ATOM 691 O O . ILE A 1 86 ? -4.116 -2.318 5.836 1.00 93.31 86 ILE A O 1
ATOM 695 N N . ILE A 1 87 ? -5.981 -3.469 5.358 1.00 94.88 87 ILE A N 1
ATOM 696 C CA . ILE A 1 87 ? -5.679 -4.593 6.257 1.00 94.88 87 ILE A CA 1
ATOM 697 C C . ILE A 1 87 ? -4.447 -5.367 5.766 1.00 94.88 87 ILE A C 1
ATOM 699 O O . ILE A 1 87 ? -3.589 -5.742 6.564 1.00 94.88 87 ILE A O 1
ATOM 703 N N . PHE A 1 88 ? -4.305 -5.587 4.460 1.00 94.31 88 PHE A N 1
ATOM 704 C CA . PHE A 1 88 ? -3.123 -6.255 3.910 1.00 94.31 88 PHE A CA 1
ATOM 705 C C . PHE A 1 88 ? -1.844 -5.439 4.100 1.00 94.31 88 PHE A C 1
ATOM 707 O O . PHE A 1 88 ? -0.801 -6.021 4.403 1.00 94.31 88 PHE A O 1
ATOM 714 N N . TRP A 1 89 ? -1.918 -4.108 4.039 1.00 91.00 89 TRP A N 1
ATOM 715 C CA . TRP A 1 89 ? -0.784 -3.244 4.379 1.00 91.00 89 TRP A CA 1
ATOM 716 C C . TRP A 1 89 ? -0.300 -3.421 5.822 1.00 91.00 89 TRP A C 1
ATOM 718 O O . TRP A 1 89 ? 0.909 -3.385 6.064 1.00 91.00 89 TRP A O 1
ATOM 728 N N . PHE A 1 90 ? -1.205 -3.688 6.769 1.00 91.56 90 PHE A N 1
ATOM 729 C CA . PHE A 1 90 ? -0.821 -4.028 8.141 1.00 91.56 90 PHE A CA 1
ATOM 730 C C . PHE A 1 90 ? 0.006 -5.323 8.197 1.00 91.56 90 PHE A C 1
ATOM 732 O O . PHE A 1 90 ? 1.069 -5.342 8.818 1.00 91.56 90 PHE A O 1
ATOM 739 N N . PHE A 1 91 ? -0.413 -6.378 7.489 1.00 89.88 91 PHE A N 1
ATOM 740 C CA . PHE A 1 91 ? 0.339 -7.640 7.432 1.00 89.88 91 PHE A CA 1
ATOM 741 C C . PHE A 1 91 ? 1.700 -7.497 6.743 1.00 89.88 91 PHE A C 1
ATOM 743 O O . PHE A 1 91 ? 2.680 -8.093 7.191 1.00 89.88 91 PHE A O 1
ATOM 750 N N . VAL A 1 92 ? 1.797 -6.679 5.690 1.00 91.00 92 VAL A N 1
ATOM 751 C CA . VAL A 1 92 ? 3.086 -6.352 5.056 1.00 91.00 92 VAL A CA 1
ATOM 752 C C . VAL A 1 92 ? 4.008 -5.637 6.050 1.00 91.00 92 VAL A C 1
ATOM 754 O O . VAL A 1 92 ? 5.187 -5.978 6.150 1.00 91.00 92 VAL A O 1
ATOM 757 N N . GLY A 1 93 ? 3.473 -4.698 6.837 1.00 89.75 93 GLY A N 1
ATOM 758 C CA . GLY A 1 93 ? 4.211 -4.042 7.918 1.00 89.75 93 GLY A CA 1
ATOM 759 C C . GLY A 1 93 ? 4.694 -5.027 8.986 1.00 89.75 93 GLY A C 1
ATOM 760 O O . GLY A 1 93 ? 5.849 -4.963 9.406 1.00 89.75 93 GLY A O 1
ATOM 761 N N . GLU A 1 94 ? 3.853 -5.986 9.376 1.00 89.00 94 GLU A N 1
ATOM 762 C CA . GLU A 1 94 ? 4.216 -7.053 10.314 1.00 89.00 94 GLU A CA 1
ATOM 763 C C . GLU A 1 94 ? 5.341 -7.948 9.760 1.00 89.00 94 GLU A C 1
ATOM 765 O O . GLU A 1 94 ? 6.292 -8.261 10.478 1.00 89.00 94 GLU A O 1
ATOM 770 N N . MET A 1 95 ? 5.279 -8.317 8.474 1.00 89.44 95 MET A N 1
ATOM 771 C CA . MET A 1 95 ? 6.329 -9.091 7.797 1.00 89.44 95 MET A CA 1
ATOM 772 C C . MET A 1 95 ? 7.671 -8.351 7.779 1.00 89.44 95 MET A C 1
ATOM 774 O O . MET A 1 95 ? 8.705 -8.959 8.063 1.00 89.44 95 MET A O 1
ATOM 778 N N . ILE A 1 96 ? 7.659 -7.043 7.494 1.00 88.81 96 ILE A N 1
ATOM 779 C CA . ILE A 1 96 ? 8.863 -6.197 7.539 1.00 88.81 96 ILE A CA 1
ATOM 780 C C . ILE A 1 96 ? 9.384 -6.094 8.977 1.00 88.81 96 ILE A C 1
ATOM 782 O O . ILE A 1 96 ? 10.579 -6.253 9.201 1.00 88.81 96 ILE A O 1
ATOM 786 N N . GLY A 1 97 ? 8.504 -5.895 9.963 1.00 87.00 97 GLY A N 1
ATOM 787 C CA . GLY A 1 97 ? 8.884 -5.823 11.377 1.00 87.00 97 GLY A CA 1
ATOM 788 C C . GLY A 1 97 ? 9.505 -7.121 11.903 1.00 87.00 97 GLY A C 1
ATOM 789 O O . GLY A 1 97 ? 10.440 -7.080 12.702 1.00 87.00 97 GLY A O 1
ATOM 790 N N . ARG A 1 98 ? 9.034 -8.278 11.420 1.00 83.94 98 ARG A N 1
ATOM 791 C CA . ARG A 1 98 ? 9.578 -9.602 11.768 1.00 83.94 98 ARG A CA 1
ATOM 792 C C . ARG A 1 98 ? 10.797 -10.012 10.942 1.00 83.94 98 ARG A C 1
ATOM 794 O O . ARG A 1 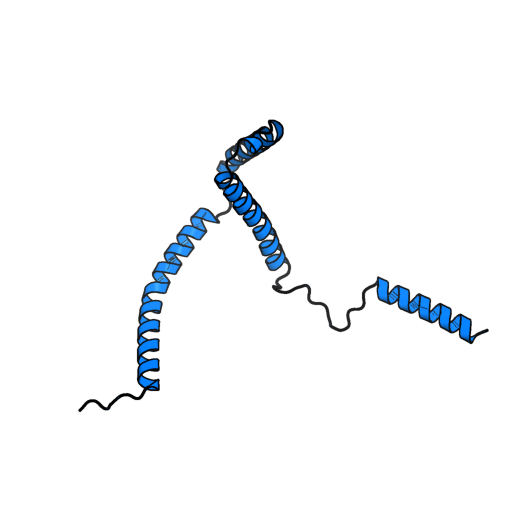98 ? 11.487 -10.940 11.358 1.00 83.94 98 ARG A O 1
ATOM 801 N N . TRP A 1 99 ? 11.050 -9.378 9.792 1.00 84.00 99 TRP A N 1
ATOM 802 C CA . TRP A 1 99 ? 12.074 -9.770 8.806 1.00 84.00 99 TRP A CA 1
ATOM 803 C C . TRP A 1 99 ? 11.950 -11.226 8.304 1.00 84.00 99 TRP A C 1
ATOM 805 O O . TRP A 1 99 ? 12.915 -11.803 7.810 1.00 84.00 99 TRP A O 1
ATOM 815 N N . HIS A 1 100 ? 10.764 -11.836 8.423 1.00 80.94 100 HIS A N 1
ATOM 816 C CA . HIS A 1 100 ? 10.496 -13.228 8.041 1.00 80.94 100 HIS A CA 1
ATOM 817 C C . HIS A 1 100 ? 9.147 -13.339 7.331 1.00 80.94 100 HIS A C 1
ATOM 819 O O . HIS A 1 100 ? 8.134 -12.849 7.829 1.00 80.94 100 HIS A O 1
ATOM 825 N N . ILE A 1 101 ? 9.138 -14.013 6.177 1.00 76.06 101 ILE A N 1
ATOM 826 C CA . ILE A 1 101 ? 7.940 -14.173 5.343 1.00 76.06 101 ILE A CA 1
ATOM 827 C C . ILE A 1 101 ? 7.028 -15.289 5.903 1.00 76.06 101 ILE A C 1
ATOM 829 O O . ILE A 1 101 ? 5.859 -15.006 6.171 1.00 76.06 101 ILE A O 1
ATOM 833 N N . PRO A 1 102 ? 7.505 -16.529 6.160 1.00 77.38 102 PRO A N 1
ATOM 834 C CA . PRO A 1 102 ? 6.681 -17.560 6.793 1.00 77.38 102 PRO A CA 1
ATOM 835 C C . PRO A 1 102 ? 6.878 -17.628 8.316 1.00 77.38 102 PRO A C 1
ATOM 837 O O . PRO A 1 102 ? 7.968 -17.932 8.791 1.00 77.38 102 PRO A O 1
ATOM 840 N N . GLY A 1 103 ? 5.789 -17.443 9.073 1.00 69.81 103 GLY A N 1
ATOM 841 C CA . GLY A 1 103 ? 5.707 -17.770 10.504 1.00 69.81 103 GLY A CA 1
ATOM 842 C C . GLY A 1 103 ? 6.738 -17.085 11.414 1.00 69.81 103 GLY A C 1
ATOM 843 O O . GLY A 1 103 ? 7.489 -16.199 11.011 1.00 69.81 103 GLY A O 1
ATOM 844 N N . TYR A 1 104 ? 6.752 -17.485 12.683 1.00 71.69 104 TYR A N 1
ATOM 845 C CA . TYR A 1 104 ? 7.866 -17.192 13.583 1.00 71.69 104 TYR A CA 1
ATOM 846 C C . TYR A 1 104 ? 8.908 -18.302 13.453 1.00 71.69 104 TYR A C 1
ATOM 848 O O . TYR A 1 104 ? 8.551 -19.472 13.307 1.00 71.69 104 TYR A O 1
ATOM 856 N N . LEU A 1 105 ? 10.191 -17.949 13.548 1.00 71.75 105 LEU A N 1
ATOM 857 C CA . LEU A 1 105 ? 11.268 -18.924 13.699 1.00 71.75 105 LEU A CA 1
ATOM 858 C C . LEU A 1 105 ? 11.099 -19.648 15.036 1.00 71.75 105 LEU A C 1
ATOM 860 O O . LEU A 1 105 ? 11.517 -19.166 16.088 1.00 71.75 105 LEU A O 1
ATOM 864 N N . VAL A 1 106 ? 10.456 -20.807 14.986 1.00 76.50 106 VAL A N 1
ATOM 865 C CA . VAL A 1 106 ? 10.306 -21.699 16.127 1.00 76.50 106 VAL A CA 1
ATOM 866 C C . VAL A 1 106 ? 11.327 -22.823 15.953 1.00 76.50 106 VAL A C 1
ATOM 868 O O . VAL A 1 106 ? 11.226 -23.583 14.989 1.00 76.50 106 VAL A O 1
ATOM 871 N N . PRO A 1 107 ? 12.331 -22.944 16.842 1.00 79.69 107 PRO A N 1
ATOM 872 C CA . PRO A 1 107 ? 13.222 -24.097 16.835 1.00 79.69 107 PRO A CA 1
ATOM 873 C C . PRO A 1 107 ? 12.407 -25.386 16.940 1.00 79.69 107 PRO A C 1
ATOM 875 O O . PRO A 1 107 ? 11.438 -25.435 17.696 1.00 79.69 107 PRO A O 1
ATOM 878 N N . ALA A 1 108 ? 12.829 -26.459 16.268 1.00 79.62 108 ALA A N 1
ATOM 879 C CA . ALA A 1 108 ? 12.160 -27.764 16.367 1.00 79.62 108 ALA A CA 1
ATOM 880 C C . ALA A 1 108 ? 12.065 -28.291 17.818 1.00 79.62 108 ALA A C 1
ATOM 882 O O . ALA A 1 108 ? 11.227 -29.126 18.136 1.00 79.62 108 ALA A O 1
ATOM 883 N N . THR A 1 109 ? 12.911 -27.778 18.713 1.00 80.44 109 THR A N 1
ATOM 884 C CA . THR A 1 109 ? 12.951 -28.088 20.148 1.00 80.44 109 THR A CA 1
ATOM 885 C C . THR A 1 109 ? 12.045 -27.202 21.010 1.00 80.44 109 THR A C 1
ATOM 887 O O . THR A 1 109 ? 12.041 -27.340 22.237 1.00 80.44 109 THR A O 1
ATOM 890 N N . TYR A 1 110 ? 11.291 -26.269 20.421 1.00 80.69 110 TYR A N 1
ATOM 891 C CA . TYR A 1 110 ? 10.417 -25.380 21.178 1.00 80.69 110 TYR A CA 1
ATOM 892 C C . TYR A 1 110 ? 9.261 -26.160 21.810 1.00 80.69 110 TYR A C 1
ATOM 894 O O . TYR A 1 110 ? 8.383 -26.689 21.134 1.00 80.69 110 TYR A O 1
ATOM 902 N N . VAL A 1 111 ? 9.244 -26.180 23.141 1.00 81.94 111 VAL A N 1
ATOM 903 C CA . VAL A 1 111 ? 8.130 -26.691 23.944 1.00 81.94 111 VAL A CA 1
ATOM 904 C C . VAL A 1 111 ? 7.466 -25.499 24.618 1.00 81.94 111 VAL A C 1
ATOM 906 O O . VAL A 1 111 ? 8.140 -24.744 25.331 1.00 81.94 111 VAL A O 1
ATOM 909 N N . SER A 1 112 ? 6.157 -25.335 24.412 1.00 85.62 112 SER A N 1
ATOM 910 C CA . SER A 1 112 ? 5.392 -24.244 25.021 1.00 85.62 112 SER A CA 1
ATOM 911 C C . SER A 1 112 ? 5.490 -24.296 26.555 1.00 85.62 112 SER A C 1
ATOM 913 O O . SER A 1 112 ? 5.648 -25.363 27.163 1.00 85.62 112 SER A O 1
ATOM 915 N N . LYS A 1 113 ? 5.408 -23.131 27.210 1.00 84.62 113 LYS A N 1
ATOM 916 C CA . LYS A 1 113 ? 5.477 -23.037 28.682 1.00 84.62 113 LYS A CA 1
ATOM 917 C C . LYS A 1 113 ? 4.387 -23.879 29.355 1.00 84.62 113 LYS A C 1
ATOM 919 O O . LYS A 1 113 ? 4.633 -24.494 30.390 1.00 84.62 113 LYS A O 1
ATOM 924 N N . GLU A 1 114 ? 3.210 -23.942 28.741 1.00 87.19 114 GLU A N 1
ATOM 925 C CA . GLU A 1 114 ? 2.077 -24.732 29.219 1.00 87.19 114 GLU A CA 1
ATOM 926 C C . GLU A 1 114 ? 2.379 -26.230 29.173 1.00 87.19 114 GLU A C 1
ATOM 928 O O . GLU A 1 114 ? 2.202 -26.924 30.175 1.00 87.19 114 GLU A O 1
ATOM 933 N N . THR A 1 115 ? 2.930 -26.726 28.061 1.00 86.69 115 THR A N 1
ATOM 934 C CA . THR A 1 115 ? 3.303 -28.139 27.919 1.00 86.69 115 THR A CA 1
ATOM 935 C C . THR A 1 115 ? 4.383 -28.541 28.926 1.00 86.69 115 THR A C 1
ATOM 937 O O . THR A 1 115 ? 4.277 -29.608 29.534 1.00 86.69 115 THR A O 1
ATOM 940 N N . LYS A 1 116 ? 5.380 -27.680 29.189 1.00 87.94 116 LYS A N 1
ATOM 941 C CA . LYS A 1 116 ? 6.391 -27.936 30.238 1.00 87.94 116 LYS A CA 1
ATOM 942 C C . LYS A 1 116 ? 5.752 -28.097 31.620 1.00 87.94 116 LYS A C 1
ATOM 944 O O . LYS A 1 116 ? 6.061 -29.054 32.325 1.00 87.94 116 LYS A O 1
ATOM 949 N N . LYS A 1 117 ? 4.809 -27.218 31.971 1.00 91.00 117 LYS A N 1
ATOM 950 C CA . LYS A 1 117 ? 4.085 -27.269 33.250 1.00 91.00 117 LYS A CA 1
ATOM 951 C C . LYS A 1 117 ? 3.259 -28.553 33.395 1.00 91.00 117 LYS A C 1
ATOM 953 O O . LYS A 1 117 ? 3.273 -29.179 34.451 1.00 91.00 117 LYS A O 1
ATOM 958 N N . GLN A 1 118 ? 2.587 -28.988 32.328 1.00 89.44 118 GLN A N 1
ATOM 959 C CA . GLN A 1 118 ? 1.828 -30.247 32.318 1.00 89.44 118 GLN A CA 1
ATOM 960 C C . GLN A 1 118 ? 2.736 -31.478 32.496 1.00 89.44 118 GLN A C 1
ATOM 962 O O . GLN A 1 118 ? 2.386 -32.404 33.231 1.00 89.44 118 GLN A O 1
ATOM 967 N N . LEU A 1 119 ? 3.925 -31.475 31.879 1.00 89.12 119 LEU A N 1
ATOM 968 C CA . LEU A 1 119 ? 4.925 -32.538 32.035 1.00 89.12 119 LEU A CA 1
ATOM 969 C C . LEU A 1 119 ? 5.480 -32.624 33.465 1.00 89.12 119 LEU A C 1
ATOM 971 O O . LEU A 1 119 ? 5.728 -33.718 33.967 1.00 89.12 119 LEU A O 1
ATOM 975 N N . GLU A 1 120 ? 5.676 -31.496 34.145 1.00 89.88 120 GLU A N 1
ATOM 976 C CA . GLU A 1 120 ? 6.113 -31.495 35.548 1.00 89.88 120 GLU A CA 1
ATOM 977 C C . GLU A 1 120 ? 5.033 -32.044 36.487 1.00 89.88 120 GLU A C 1
ATOM 979 O O . GLU A 1 120 ? 5.321 -32.882 37.346 1.00 89.88 120 GLU A O 1
ATOM 984 N N . ILE A 1 121 ? 3.775 -31.642 36.278 1.00 91.06 121 ILE A N 1
ATOM 985 C CA . ILE A 1 121 ? 2.628 -32.142 37.050 1.00 91.06 121 ILE A CA 1
ATOM 986 C C . ILE A 1 121 ? 2.471 -33.658 36.869 1.00 91.06 121 ILE A C 1
ATOM 988 O O . ILE A 1 121 ? 2.230 -34.380 37.844 1.00 91.06 121 ILE A O 1
ATOM 992 N N . SER A 1 122 ? 2.625 -34.162 35.640 1.00 86.88 122 SER A N 1
ATOM 993 C CA . SER A 1 122 ? 2.527 -35.597 35.356 1.00 86.88 122 SER A CA 1
ATOM 994 C C . SER A 1 122 ? 3.690 -36.386 35.967 1.00 86.88 122 SER A C 1
ATOM 996 O O . SER A 1 122 ? 3.448 -37.421 36.594 1.00 86.88 122 SER A O 1
ATOM 998 N N . LYS A 1 123 ? 4.928 -35.870 35.895 1.00 90.75 123 LYS A N 1
ATOM 999 C CA . LYS A 1 123 ? 6.101 -36.449 36.578 1.00 90.75 123 LYS A CA 1
ATOM 1000 C C . LYS A 1 123 ? 5.896 -36.532 38.090 1.00 90.75 123 LYS A C 1
ATOM 1002 O O . LYS A 1 123 ? 6.170 -37.576 38.682 1.00 90.75 123 LYS A O 1
ATOM 1007 N N . TYR A 1 124 ? 5.376 -35.472 38.712 1.00 88.38 124 TYR A N 1
ATOM 1008 C CA . TYR A 1 124 ? 5.096 -35.452 40.150 1.00 88.38 124 TYR A CA 1
ATOM 1009 C C . TYR A 1 124 ? 4.032 -36.487 40.547 1.00 88.38 124 TYR A C 1
ATOM 1011 O O . TYR A 1 124 ? 4.247 -37.273 41.474 1.00 88.38 124 TYR A O 1
ATOM 1019 N N . LYS A 1 125 ? 2.905 -36.543 39.819 1.00 89.44 125 LYS A N 1
ATOM 1020 C CA . LYS A 1 125 ? 1.850 -37.548 40.053 1.00 89.44 125 LYS A CA 1
ATOM 1021 C C . LYS A 1 125 ? 2.376 -38.976 39.907 1.00 89.44 125 LYS A C 1
ATOM 1023 O O . LYS A 1 125 ? 2.038 -39.825 40.727 1.00 89.44 125 LYS A O 1
ATOM 1028 N N . ASN A 1 126 ? 3.208 -39.232 38.897 1.00 88.31 126 ASN A N 1
ATOM 1029 C CA . ASN A 1 126 ? 3.780 -40.554 38.653 1.00 88.31 126 ASN A CA 1
ATOM 1030 C C . ASN A 1 126 ? 4.757 -40.965 39.772 1.00 88.31 126 ASN A C 1
ATOM 1032 O O . ASN A 1 126 ? 4.601 -42.032 40.360 1.00 88.31 126 ASN A O 1
ATOM 1036 N N . LYS A 1 127 ? 5.666 -40.070 40.189 1.00 87.88 127 LYS A N 1
ATOM 1037 C CA . LYS A 1 127 ? 6.577 -40.315 41.324 1.00 87.88 127 LYS A CA 1
ATOM 1038 C C . LYS A 1 127 ? 5.823 -40.651 42.618 1.00 87.88 127 LYS A C 1
ATOM 1040 O O . LYS A 1 127 ? 6.203 -41.578 43.324 1.00 87.88 127 LYS A O 1
ATOM 1045 N N . LYS A 1 128 ? 4.724 -39.941 42.900 1.00 81.94 128 LYS A N 1
ATOM 1046 C CA . LYS A 1 128 ? 3.863 -40.192 44.071 1.00 81.94 128 LYS A CA 1
ATOM 1047 C C . LYS A 1 128 ? 3.075 -41.506 43.978 1.00 81.94 128 LYS A C 1
ATOM 1049 O O . LYS A 1 128 ? 2.681 -42.041 45.008 1.00 81.94 128 LYS A O 1
ATOM 1054 N N . LYS A 1 129 ? 2.817 -42.006 42.765 1.00 80.19 129 LYS A N 1
ATOM 1055 C CA . LYS A 1 129 ? 2.170 -43.306 42.529 1.00 80.19 129 LYS A CA 1
ATOM 1056 C C . LYS A 1 129 ? 3.140 -44.471 42.734 1.00 80.19 129 LYS A C 1
ATOM 1058 O O . LYS A 1 129 ? 2.711 -45.497 43.223 1.00 80.19 129 LYS A O 1
ATOM 1063 N N . ILE A 1 130 ? 4.412 -44.303 42.369 1.00 76.94 130 ILE A N 1
ATOM 1064 C CA . ILE A 1 130 ? 5.458 -45.329 42.528 1.00 76.94 130 ILE A CA 1
ATOM 1065 C C . ILE A 1 130 ? 5.924 -45.439 43.990 1.00 76.94 130 ILE A C 1
ATOM 1067 O O . ILE A 1 130 ? 6.354 -46.502 44.417 1.00 76.94 130 ILE A O 1
ATOM 1071 N N . SER A 1 131 ? 5.852 -44.353 44.770 1.00 65.00 131 SER A N 1
ATOM 1072 C CA . SER A 1 131 ? 6.227 -44.362 46.195 1.00 65.00 131 SER A CA 1
ATOM 1073 C C . SER A 1 131 ? 5.108 -44.827 47.144 1.00 65.00 131 SER A C 1
ATOM 1075 O O . SER A 1 131 ? 5.231 -44.618 48.352 1.00 65.00 131 SER A O 1
ATOM 1077 N N . LYS A 1 132 ? 3.997 -45.341 46.614 1.00 60.03 132 LYS A N 1
ATOM 1078 C CA . LYS A 1 132 ? 2.872 -45.919 47.357 1.00 60.03 132 LYS A CA 1
ATOM 1079 C C . LYS A 1 132 ? 2.735 -47.378 46.966 1.00 60.03 132 LYS A C 1
ATOM 1081 O O . LYS A 1 132 ? 2.373 -48.157 47.866 1.00 60.03 132 LYS A O 1
#